Protein AF-A0A447UQM4-F1 (afdb_monomer)

pLDDT: mean 76.24, std 15.83, range [39.53, 94.19]

Foldseek 3Di:
DPPPPDDDDDDDPDDDDDPDDDPPCVVVVCVVVVVPDPVVPPPDDD

InterPro domains:
  IPR020545 Aspartate carbamoyltransferase regulatory subunit, N-terminal [PF01948] (7-39)
  IPR036793 Aspartate carbamoyltransferase regulatory subunit, N-terminal domain superfamily [G3DSA:3.30.70.140] (1-44)
  IPR036793 Aspartate carbamoyltransferase regulatory subunit, N-terminal domain superfamily [SSF54893] (1-37)

Mean predicted aligned error: 10.15 Å

Secondary structure (DSSP, 8-state):
---------PPPSSS-----PPTTTHHHHHHHTT----GGG-----

Sequence (46 aa):
MTHDNKLQVEAIKRGTVIDHIPAQVGFKLLTLFKTDRDRSAHHHRP

Solvent-accessible surface area (backbone atoms only — not comparable to full-atom values): 3525 Å² total; per-residue (Å²): 134,84,78,81,85,67,80,92,71,80,87,75,93,77,88,81,88,83,76,89,68,58,88,88,43,60,67,55,52,32,62,76,67,58,68,75,63,78,77,80,80,79,76,75,79,132

Structure (mmCIF, N/CA/C/O backbone):
data_AF-A0A447UQM4-F1
#
_entry.id   AF-A0A447UQM4-F1
#
loop_
_atom_site.group_PDB
_atom_site.id
_atom_site.type_symbol
_atom_site.label_atom_id
_atom_site.label_alt_id
_atom_site.label_comp_id
_atom_site.label_asym_id
_atom_site.label_entity_id
_atom_site.label_seq_id
_atom_site.pdbx_PDB_ins_code
_atom_site.Cartn_x
_atom_site.Cartn_y
_atom_site.Cartn_z
_atom_site.occupancy
_atom_site.B_iso_or_equiv
_atom_site.auth_seq_id
_atom_site.auth_comp_id
_atom_site.auth_asym_id
_atom_site.auth_atom_id
_atom_site.pdbx_PDB_model_num
ATOM 1 N N . MET A 1 1 ? 3.907 28.576 2.848 1.00 42.44 1 MET A N 1
ATOM 2 C CA . MET A 1 1 ? 4.755 27.541 2.223 1.00 42.44 1 MET A CA 1
ATOM 3 C C . MET A 1 1 ? 4.294 26.189 2.740 1.00 42.44 1 MET A C 1
ATOM 5 O O . MET A 1 1 ? 4.539 25.871 3.899 1.00 42.44 1 MET A O 1
ATOM 9 N N . THR A 1 2 ? 3.520 25.456 1.946 1.00 54.78 2 THR A N 1
ATOM 10 C CA . THR A 1 2 ? 3.118 24.082 2.268 1.00 54.78 2 THR A CA 1
ATOM 11 C C . THR A 1 2 ? 4.331 23.192 2.036 1.00 54.78 2 THR A C 1
ATOM 13 O O . THR A 1 2 ? 4.814 23.092 0.913 1.00 54.78 2 THR A O 1
ATOM 16 N N . HIS A 1 3 ? 4.888 22.636 3.108 1.00 64.31 3 HIS A N 1
ATOM 17 C CA . HIS A 1 3 ? 6.001 21.703 2.997 1.00 64.31 3 HIS A CA 1
ATOM 18 C C . HIS A 1 3 ? 5.448 20.406 2.399 1.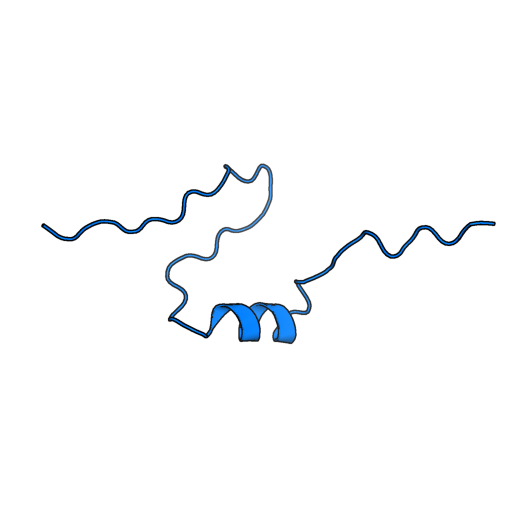00 64.31 3 HIS A C 1
ATOM 20 O O . HIS A 1 3 ? 4.647 19.724 3.037 1.00 64.31 3 HIS A O 1
ATOM 26 N N . ASP A 1 4 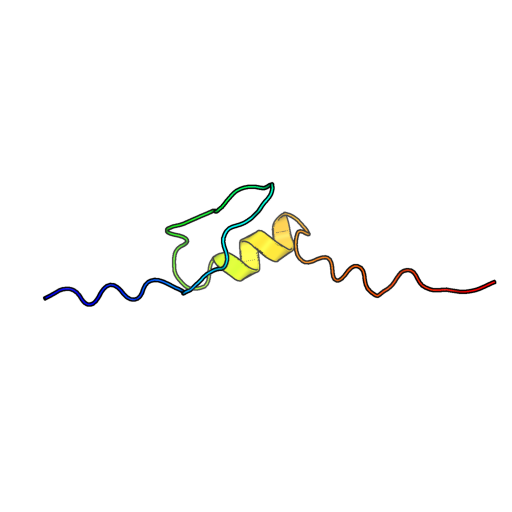? 5.822 20.114 1.153 1.00 65.00 4 ASP A N 1
ATOM 27 C CA . ASP A 1 4 ? 5.494 18.862 0.473 1.00 65.00 4 ASP A CA 1
ATOM 28 C C . ASP A 1 4 ? 6.233 17.718 1.183 1.00 65.00 4 ASP A C 1
ATOM 30 O O . ASP A 1 4 ? 7.362 17.372 0.837 1.00 65.00 4 ASP A O 1
ATOM 34 N N . ASN A 1 5 ? 5.594 17.120 2.189 1.00 68.5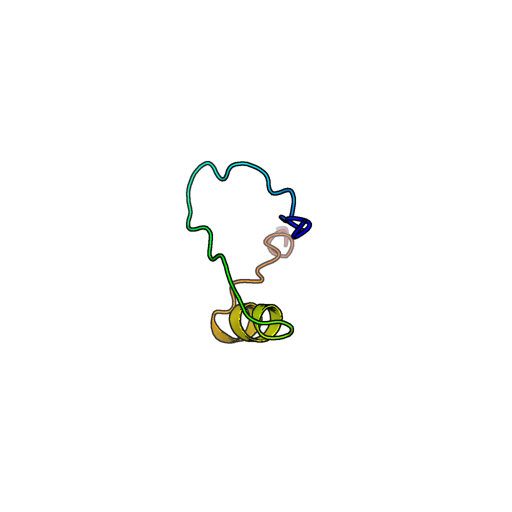0 5 ASN A N 1
ATOM 35 C CA . ASN A 1 5 ? 6.058 15.896 2.846 1.00 68.50 5 ASN A CA 1
ATOM 36 C C . ASN A 1 5 ? 5.795 14.693 1.932 1.00 68.50 5 ASN A C 1
ATOM 38 O O . ASN A 1 5 ? 5.013 13.796 2.250 1.00 68.50 5 ASN A O 1
ATOM 42 N N . LYS A 1 6 ? 6.409 14.711 0.749 1.00 69.31 6 LYS A N 1
ATOM 43 C CA . LYS A 1 6 ? 6.352 13.608 -0.202 1.00 69.31 6 LYS A CA 1
ATOM 44 C C . LYS A 1 6 ? 7.238 12.493 0.323 1.00 69.31 6 LYS A C 1
ATOM 46 O O . LYS A 1 6 ? 8.422 12.698 0.590 1.00 69.31 6 LYS A O 1
ATOM 51 N N . LEU A 1 7 ? 6.651 11.313 0.477 1.00 73.38 7 LEU A N 1
ATOM 52 C CA . LEU A 1 7 ? 7.418 10.118 0.780 1.00 73.38 7 LEU A CA 1
ATOM 53 C C . LEU A 1 7 ? 8.384 9.879 -0.385 1.00 73.38 7 LEU A C 1
ATOM 55 O O . LEU A 1 7 ? 7.959 9.818 -1.540 1.00 73.38 7 LEU A O 1
ATOM 59 N N . GLN A 1 8 ? 9.679 9.773 -0.094 1.00 73.50 8 GLN A N 1
ATOM 60 C CA . GLN A 1 8 ? 10.639 9.345 -1.102 1.00 73.50 8 GLN A CA 1
ATOM 61 C C . GLN A 1 8 ? 10.383 7.867 -1.382 1.00 73.50 8 GLN A C 1
ATOM 63 O O . GLN A 1 8 ? 10.573 7.020 -0.513 1.00 73.50 8 GLN A O 1
ATOM 68 N N . VAL A 1 9 ? 9.903 7.577 -2.585 1.00 72.56 9 VAL A N 1
ATOM 69 C CA . VAL A 1 9 ? 9.671 6.216 -3.063 1.00 72.56 9 VAL A CA 1
ATOM 70 C C . VAL A 1 9 ? 10.512 5.976 -4.304 1.00 72.56 9 VAL A C 1
ATOM 72 O O . VAL A 1 9 ? 10.718 6.881 -5.116 1.00 72.56 9 VAL A O 1
ATOM 75 N N . GLU A 1 10 ? 11.005 4.752 -4.454 1.00 79.00 10 GLU A N 1
ATOM 76 C CA . GLU A 1 10 ? 11.676 4.346 -5.681 1.00 79.00 10 GLU A CA 1
ATOM 77 C C . GLU A 1 10 ? 10.672 4.259 -6.833 1.00 79.00 10 GLU A C 1
ATOM 79 O O . GLU A 1 10 ? 9.497 3.921 -6.652 1.00 79.00 10 GLU A O 1
ATOM 84 N N . ALA A 1 11 ? 11.144 4.544 -8.047 1.00 80.62 11 ALA A N 1
ATOM 85 C CA . ALA A 1 11 ? 10.351 4.305 -9.239 1.00 80.62 11 ALA A CA 1
ATOM 86 C C . ALA A 1 11 ? 10.039 2.806 -9.348 1.00 80.62 11 ALA A C 1
ATOM 88 O O . ALA A 1 11 ? 10.939 1.967 -9.412 1.00 80.62 11 ALA A O 1
ATOM 89 N N . ILE A 1 12 ? 8.755 2.458 -9.407 1.00 85.81 12 ILE A N 1
ATOM 90 C CA . ILE A 1 12 ? 8.352 1.068 -9.610 1.00 85.81 12 ILE A CA 1
ATOM 91 C C . ILE A 1 12 ? 8.477 0.700 -11.091 1.00 85.81 12 ILE A C 1
ATOM 93 O O . ILE A 1 12 ? 7.995 1.406 -11.974 1.00 85.81 12 ILE A O 1
ATOM 97 N N . LYS A 1 13 ? 9.105 -0.443 -11.383 1.00 86.88 13 LYS A N 1
ATOM 98 C CA . LYS A 1 13 ? 9.263 -0.924 -12.767 1.00 86.88 13 LYS A CA 1
ATOM 99 C C . LYS A 1 13 ? 7.936 -1.391 -13.380 1.00 86.88 13 LYS A C 1
ATOM 101 O O . LYS A 1 13 ? 7.719 -1.216 -14.576 1.00 86.88 13 LYS A O 1
ATOM 106 N N . ARG A 1 14 ? 7.076 -2.038 -12.582 1.00 86.88 14 ARG A N 1
ATOM 107 C CA . ARG A 1 14 ? 5.729 -2.513 -12.950 1.00 86.88 14 ARG A CA 1
ATOM 108 C C . ARG A 1 14 ? 4.854 -2.572 -11.700 1.00 86.88 14 ARG A C 1
ATOM 110 O O . ARG A 1 14 ? 5.270 -3.165 -10.710 1.00 86.88 14 ARG A O 1
ATOM 117 N N . GLY A 1 15 ? 3.657 -1.999 -11.760 1.00 87.88 15 GLY A N 1
ATOM 118 C CA . GLY A 1 15 ? 2.702 -1.975 -10.652 1.00 87.88 15 GLY A CA 1
ATOM 119 C C . GLY A 1 15 ? 1.881 -0.689 -10.649 1.00 87.88 15 GLY A C 1
ATOM 120 O O . GLY A 1 15 ? 1.866 0.041 -11.639 1.00 87.88 15 GLY A O 1
ATOM 121 N N . THR A 1 16 ? 1.223 -0.409 -9.528 1.00 89.31 16 THR A N 1
ATOM 122 C CA . THR A 1 16 ? 0.384 0.781 -9.347 1.00 89.31 16 THR A CA 1
ATOM 123 C C . THR A 1 16 ? 0.813 1.517 -8.085 1.00 89.31 16 THR A C 1
ATOM 125 O O . THR A 1 16 ? 0.925 0.904 -7.026 1.00 89.31 16 THR A O 1
ATOM 128 N N . VAL A 1 17 ? 1.040 2.827 -8.200 1.00 87.44 17 VAL A N 1
ATOM 129 C CA . VAL A 1 17 ? 1.246 3.713 -7.048 1.00 87.44 17 VAL A CA 1
ATOM 130 C C . VAL A 1 17 ? -0.118 4.226 -6.609 1.00 87.44 17 VAL A C 1
ATOM 132 O O . VAL A 1 17 ? -0.832 4.837 -7.402 1.00 87.44 17 VAL A O 1
ATOM 135 N N . ILE A 1 18 ? -0.483 3.956 -5.359 1.00 89.50 18 ILE A N 1
ATOM 136 C CA . ILE A 1 18 ? -1.699 4.495 -4.751 1.00 89.50 18 ILE A CA 1
ATOM 137 C C . ILE A 1 18 ? -1.271 5.659 -3.863 1.00 89.50 18 ILE A C 1
ATOM 139 O O . ILE A 1 18 ? -0.692 5.450 -2.800 1.00 89.50 18 ILE A O 1
ATOM 143 N N . ASP A 1 19 ? -1.523 6.875 -4.333 1.00 83.31 19 ASP A N 1
ATOM 144 C CA . ASP A 1 19 ? -1.205 8.112 -3.618 1.00 83.31 19 ASP A CA 1
ATOM 145 C C . ASP A 1 19 ? -2.437 8.652 -2.860 1.00 83.31 19 ASP A C 1
ATOM 147 O O . ASP A 1 19 ? -3.562 8.197 -3.080 1.00 83.31 19 ASP A O 1
ATOM 151 N N . HIS A 1 20 ? -2.230 9.627 -1.971 1.00 90.12 20 HIS A N 1
ATOM 152 C CA . HIS A 1 20 ? -3.267 10.333 -1.201 1.00 90.12 20 HIS A CA 1
ATOM 153 C C . HIS A 1 20 ? -4.149 9.438 -0.312 1.00 90.12 20 HIS A C 1
ATOM 155 O O . HIS A 1 20 ? -5.328 9.715 -0.087 1.00 90.12 20 HIS A O 1
ATOM 161 N N . ILE A 1 21 ? -3.581 8.366 0.242 1.00 90.00 21 ILE A N 1
ATOM 162 C CA . ILE A 1 21 ? -4.269 7.546 1.244 1.00 90.00 21 ILE A CA 1
ATOM 163 C C . ILE A 1 21 ? -4.385 8.354 2.551 1.00 90.00 21 ILE A C 1
ATOM 165 O O . ILE A 1 21 ? -3.367 8.842 3.050 1.00 90.00 21 ILE A O 1
ATOM 169 N N . PRO A 1 22 ? -5.582 8.479 3.157 1.00 93.69 22 PRO A N 1
ATOM 170 C CA . PRO A 1 22 ? -5.727 9.145 4.446 1.00 93.69 22 PRO A CA 1
ATOM 171 C C . PRO A 1 22 ? -4.885 8.475 5.539 1.00 93.69 22 PRO A C 1
ATOM 173 O O . PRO A 1 22 ? -4.642 7.262 5.516 1.00 93.69 22 PRO A O 1
ATOM 176 N N . ALA A 1 23 ? -4.476 9.255 6.541 1.00 88.88 23 ALA A N 1
ATOM 177 C CA . ALA A 1 23 ? -3.711 8.737 7.670 1.00 88.88 23 ALA A CA 1
ATOM 178 C C . ALA A 1 23 ? -4.402 7.511 8.302 1.00 88.88 23 ALA A C 1
ATOM 180 O O . ALA A 1 23 ? -5.624 7.461 8.422 1.00 88.88 23 ALA A O 1
ATOM 181 N N . GLN A 1 24 ? -3.605 6.511 8.698 1.00 88.00 24 GLN A N 1
ATOM 182 C CA . GLN A 1 24 ? -4.059 5.257 9.330 1.00 88.00 24 GLN A CA 1
ATOM 183 C C . GLN A 1 24 ? -4.909 4.314 8.448 1.00 88.00 24 GLN A C 1
ATOM 185 O O . GLN A 1 24 ? -5.305 3.241 8.909 1.00 88.00 24 GLN A O 1
ATOM 190 N N . VAL A 1 25 ? -5.171 4.650 7.179 1.00 94.19 25 VAL A N 1
ATOM 191 C CA . VAL A 1 25 ? -5.934 3.782 6.258 1.00 94.19 25 VAL A CA 1
ATOM 192 C C . VAL A 1 25 ? -5.036 2.777 5.529 1.00 94.19 25 VAL A C 1
ATOM 194 O O . VAL A 1 25 ? -5.479 1.665 5.248 1.00 94.19 25 VAL A O 1
ATOM 197 N N . GLY A 1 26 ? -3.763 3.113 5.289 1.00 90.50 26 GLY A N 1
ATOM 198 C CA . GLY A 1 26 ? -2.826 2.274 4.526 1.00 90.50 26 GLY A CA 1
ATOM 199 C C . GLY A 1 26 ? -2.729 0.828 5.027 1.00 90.50 26 GLY A C 1
ATOM 200 O O . GLY A 1 26 ? -2.898 -0.102 4.246 1.00 90.50 26 GLY A O 1
ATOM 201 N N . PHE A 1 27 ? -2.580 0.621 6.340 1.00 89.69 27 PHE A N 1
ATOM 202 C CA . PHE A 1 27 ? -2.531 -0.726 6.929 1.00 89.69 27 PHE A CA 1
ATOM 203 C C . PHE A 1 27 ? -3.829 -1.521 6.740 1.00 89.69 27 PHE A C 1
ATOM 205 O O . PHE A 1 27 ? -3.786 -2.729 6.527 1.00 89.69 27 PHE A O 1
ATOM 212 N N . LYS A 1 28 ? -4.994 -0.858 6.759 1.00 93.19 28 LYS A N 1
ATOM 213 C CA . LYS A 1 28 ? -6.279 -1.530 6.510 1.00 93.19 28 LYS A CA 1
ATOM 214 C C . LYS A 1 28 ? -6.351 -2.049 5.076 1.00 93.19 28 LYS A C 1
ATOM 216 O O . LYS A 1 28 ? -6.806 -3.169 4.864 1.00 93.19 28 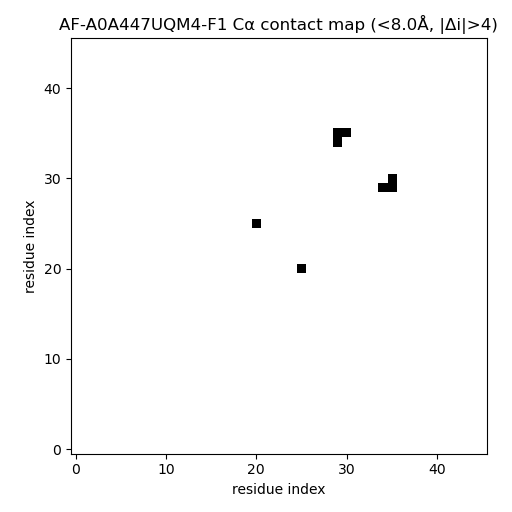LYS A O 1
ATOM 221 N N . LEU A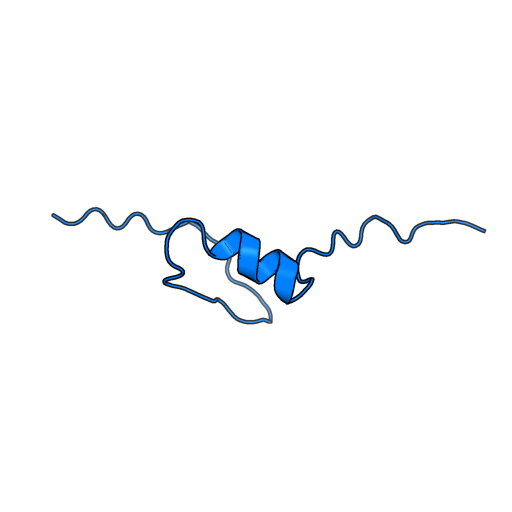 1 29 ? -5.878 -1.260 4.108 1.00 91.94 29 LEU A N 1
ATOM 222 C CA . LEU A 1 29 ? -5.822 -1.663 2.701 1.00 91.94 29 LEU A CA 1
ATOM 223 C C . LEU A 1 29 ? -4.889 -2.864 2.502 1.00 91.94 29 LEU A C 1
ATOM 225 O O . LEU A 1 29 ? -5.287 -3.829 1.850 1.00 91.94 29 LEU A O 1
ATOM 229 N N . LEU A 1 30 ? -3.702 -2.843 3.121 1.00 91.50 30 LEU A N 1
ATOM 230 C CA . LEU A 1 30 ? -2.751 -3.958 3.058 1.00 91.50 30 LEU A CA 1
ATOM 231 C C . LEU A 1 30 ? -3.365 -5.277 3.555 1.00 91.50 30 LEU A C 1
ATOM 233 O O . LEU A 1 30 ? -3.235 -6.308 2.890 1.00 91.50 30 LEU A O 1
ATOM 237 N N . THR A 1 31 ? -4.086 -5.232 4.680 1.00 89.75 31 THR A N 1
ATOM 238 C CA . THR A 1 31 ? -4.759 -6.400 5.269 1.00 89.75 31 THR A CA 1
ATOM 239 C C . THR A 1 31 ? -5.946 -6.879 4.433 1.00 89.75 31 THR A C 1
ATOM 241 O O . THR A 1 31 ? -6.068 -8.077 4.178 1.00 89.75 31 THR A O 1
ATOM 244 N N . LEU A 1 32 ? -6.817 -5.967 3.981 1.00 92.62 32 LEU A N 1
ATOM 245 C CA . LEU A 1 32 ? -8.015 -6.310 3.201 1.00 92.62 32 LEU A CA 1
ATOM 246 C C . LEU A 1 32 ? -7.660 -7.005 1.886 1.00 92.62 32 LEU A C 1
ATOM 248 O O . LEU A 1 32 ? -8.258 -8.023 1.538 1.00 92.62 32 LEU A O 1
ATOM 252 N N . PHE A 1 33 ? -6.667 -6.475 1.174 1.00 90.12 33 PHE A N 1
ATOM 253 C CA . PHE A 1 33 ? -6.241 -7.021 -0.111 1.00 90.12 33 PHE A CA 1
ATOM 254 C C . PHE A 1 33 ? -5.148 -8.085 0.013 1.00 90.12 33 PHE A C 1
ATOM 256 O O . PHE A 1 33 ? -4.743 -8.657 -1.000 1.00 90.12 33 PHE A O 1
ATO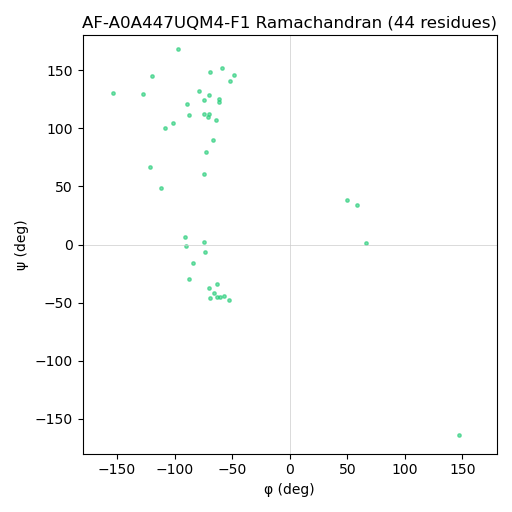M 263 N N . LYS A 1 34 ? -4.686 -8.382 1.237 1.00 87.44 34 LYS A N 1
ATOM 264 C CA . LYS A 1 34 ? -3.595 -9.332 1.512 1.00 87.44 34 LYS A CA 1
ATOM 265 C C . LYS A 1 34 ? -2.365 -9.053 0.634 1.00 87.44 34 LYS A C 1
ATOM 267 O O . LYS A 1 34 ? -1.741 -9.976 0.103 1.00 87.44 34 LYS A O 1
ATOM 272 N N . THR A 1 35 ? -2.070 -7.770 0.417 1.00 84.75 35 THR A N 1
ATOM 273 C CA . THR A 1 35 ? -0.951 -7.307 -0.422 1.00 84.75 35 THR A CA 1
ATOM 274 C C . THR A 1 35 ? 0.363 -7.274 0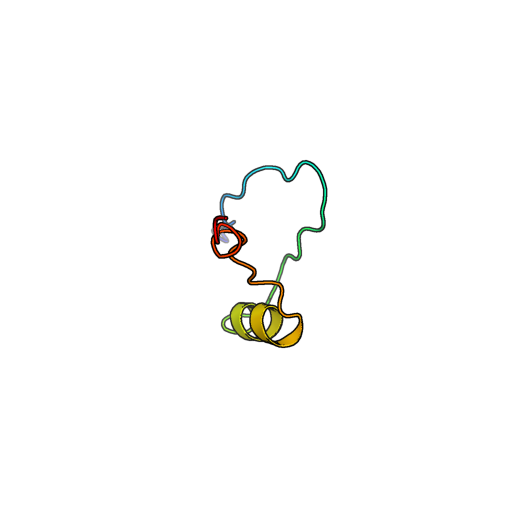.343 1.00 84.75 35 THR A C 1
ATOM 276 O O . THR A 1 35 ? 1.419 -7.235 -0.281 1.00 84.75 35 THR A O 1
ATOM 279 N N . ASP A 1 36 ? 0.303 -7.336 1.674 1.00 76.94 36 ASP A N 1
ATOM 280 C CA . ASP A 1 36 ? 1.452 -7.623 2.525 1.00 76.94 36 ASP A CA 1
ATOM 281 C C . ASP A 1 36 ? 1.808 -9.111 2.394 1.00 76.94 36 ASP A C 1
ATOM 283 O O . ASP A 1 36 ? 1.363 -9.970 3.158 1.00 76.94 36 ASP A O 1
ATOM 287 N N . ARG A 1 37 ? 2.506 -9.449 1.309 1.00 65.88 37 ARG A N 1
ATOM 288 C CA . ARG A 1 37 ? 3.150 -10.750 1.167 1.00 65.88 37 ARG A CA 1
ATOM 289 C C . ARG A 1 37 ? 4.645 -10.556 1.282 1.00 65.88 37 ARG A C 1
ATOM 291 O O . ARG A 1 37 ? 5.308 -10.248 0.292 1.00 65.88 37 ARG A O 1
ATOM 298 N N . ASP A 1 38 ? 5.178 -10.852 2.456 1.00 59.75 38 ASP A N 1
ATOM 299 C CA . ASP A 1 38 ? 6.559 -11.289 2.546 1.00 59.75 38 ASP A CA 1
ATOM 300 C C . ASP A 1 38 ? 6.688 -12.632 1.795 1.00 59.75 38 ASP A C 1
ATOM 302 O O . ASP A 1 38 ? 6.175 -13.673 2.216 1.00 59.75 38 ASP A O 1
ATOM 306 N N . ARG A 1 39 ? 7.319 -12.618 0.614 1.00 55.78 39 ARG A N 1
ATOM 307 C CA . ARG A 1 39 ? 7.538 -13.824 -0.209 1.00 55.78 39 ARG A CA 1
ATOM 308 C C . ARG A 1 39 ? 8.642 -14.726 0.370 1.00 55.78 39 ARG A C 1
ATOM 310 O O . ARG A 1 39 ? 8.930 -15.773 -0.210 1.00 55.78 39 ARG A O 1
ATOM 317 N N . SER A 1 40 ? 9.226 -14.365 1.513 1.00 54.62 40 SER A N 1
ATOM 318 C CA . SER A 1 40 ? 10.336 -15.089 2.147 1.00 54.62 40 SER A CA 1
ATOM 319 C C . SER A 1 40 ? 9.940 -16.421 2.809 1.00 54.62 40 SER A C 1
ATOM 321 O O . SER A 1 40 ? 10.817 -17.183 3.201 1.00 54.62 40 SER A O 1
ATOM 323 N N . ALA A 1 41 ? 8.651 -16.777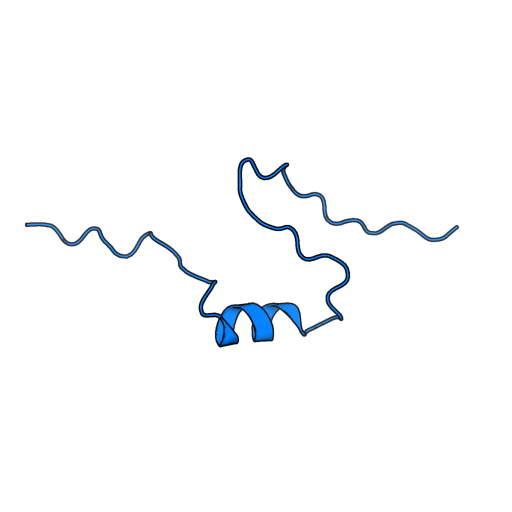 2.887 1.00 56.25 41 ALA A N 1
ATOM 324 C CA . ALA A 1 41 ? 8.196 -18.009 3.554 1.00 56.25 41 ALA A CA 1
ATOM 325 C C . ALA A 1 41 ? 8.090 -19.271 2.660 1.00 56.25 41 ALA A C 1
ATOM 327 O O . ALA A 1 41 ? 7.625 -20.310 3.126 1.00 56.25 41 ALA A O 1
ATOM 328 N N . HIS A 1 42 ? 8.533 -19.239 1.396 1.00 52.19 42 HIS A N 1
ATOM 329 C CA . HIS A 1 42 ? 8.515 -20.414 0.500 1.00 52.19 42 HIS A CA 1
ATOM 330 C C . HIS A 1 42 ? 9.915 -20.949 0.153 1.00 52.19 42 HIS A C 1
ATOM 332 O O . HIS A 1 42 ? 10.235 -21.234 -1.002 1.00 52.19 42 HIS A O 1
ATOM 338 N N . HIS A 1 43 ? 10.749 -21.139 1.174 1.00 50.72 43 HIS A N 1
ATOM 339 C CA . HIS A 1 43 ? 11.889 -22.058 1.120 1.00 50.72 43 HIS A CA 1
ATOM 340 C C . HIS A 1 43 ? 11.747 -23.114 2.222 1.00 50.72 43 HIS A C 1
ATOM 342 O O . HIS A 1 43 ? 12.514 -23.171 3.177 1.00 50.72 43 HIS A O 1
ATOM 348 N N . HIS A 1 44 ? 10.725 -23.962 2.094 1.00 54.06 44 HIS A N 1
ATOM 349 C CA . HIS A 1 44 ? 10.815 -25.310 2.643 1.00 54.06 44 HIS A CA 1
ATOM 350 C C . HIS A 1 44 ? 11.459 -26.196 1.581 1.00 54.06 44 HIS A C 1
ATOM 352 O O . HIS A 1 44 ? 10.892 -26.417 0.510 1.00 54.06 44 HIS A O 1
ATOM 358 N N . ARG A 1 45 ? 12.683 -26.622 1.906 1.00 39.53 45 ARG A N 1
ATOM 359 C CA . ARG A 1 45 ? 13.420 -27.712 1.266 1.00 39.53 45 ARG A CA 1
ATOM 360 C C . ARG A 1 45 ? 12.530 -28.953 1.141 1.00 39.53 45 ARG A C 1
ATOM 362 O O . ARG A 1 45 ? 11.731 -29.225 2.039 1.00 39.53 45 ARG A O 1
ATOM 369 N N . PRO A 1 46 ? 12.713 -29.714 0.064 1.00 54.34 46 PRO A N 1
ATOM 370 C CA . PRO A 1 46 ? 13.311 -31.039 0.210 1.00 54.34 46 PRO A CA 1
ATOM 371 C C . PRO A 1 46 ? 14.789 -31.038 -0.186 1.00 54.34 46 PRO A C 1
ATOM 373 O O . PRO A 1 46 ? 15.146 -30.340 -1.162 1.00 54.34 46 PRO A O 1
#

Organism: Citr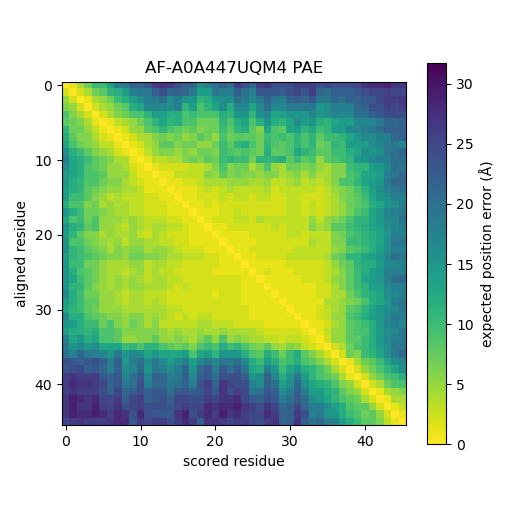obacter koseri (NCBI:txid545)

Radius of gyration: 15.51 Å; Cα contacts (8 Å, |Δi|>4): 4; chains: 1; bounding box: 21×59×22 Å